Protein AF-A0AAI8C5X5-F1 (afdb_monomer_lite)

Structure (mmCIF, N/CA/C/O backbone):
data_AF-A0AAI8C5X5-F1
#
_entry.id   AF-A0AAI8C5X5-F1
#
loop_
_atom_site.group_PDB
_atom_site.id
_atom_site.type_symbol
_atom_site.lab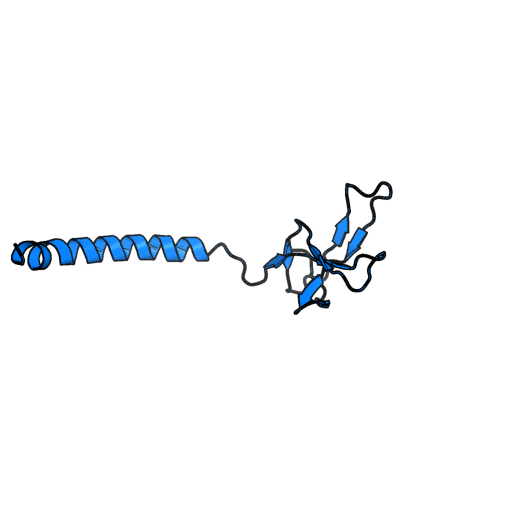el_atom_id
_atom_site.label_alt_id
_atom_site.label_comp_id
_atom_site.label_asym_id
_atom_site.label_entity_id
_atom_site.label_seq_id
_atom_site.pdbx_PDB_ins_code
_atom_site.Cartn_x
_atom_site.Cartn_y
_atom_site.Cartn_z
_atom_site.occupancy
_atom_site.B_iso_or_equiv
_atom_site.auth_seq_id
_atom_site.auth_comp_id
_atom_site.auth_asym_id
_atom_site.auth_atom_id
_atom_site.pdbx_PDB_model_num
ATOM 1 N N . MET A 1 1 ? -24.692 -34.191 39.606 1.00 48.03 1 MET A N 1
ATOM 2 C CA . MET A 1 1 ? -23.815 -32.995 39.577 1.00 48.03 1 MET A CA 1
ATOM 3 C C . MET A 1 1 ? -24.221 -31.967 38.495 1.00 48.03 1 MET A C 1
ATOM 5 O O . MET A 1 1 ? -23.376 -31.498 37.755 1.00 48.03 1 MET A O 1
ATOM 9 N N . ARG A 1 2 ? -25.506 -31.576 38.375 1.00 54.44 2 ARG A N 1
ATOM 10 C CA . ARG A 1 2 ? -25.971 -30.582 37.365 1.00 54.44 2 ARG A CA 1
ATOM 11 C C . ARG A 1 2 ? -26.433 -29.238 37.957 1.00 54.44 2 ARG A C 1
ATOM 13 O O . ARG A 1 2 ? -26.634 -28.283 37.218 1.00 54.44 2 ARG A O 1
ATOM 20 N N . LYS A 1 3 ? -26.611 -29.158 39.284 1.00 53.97 3 LYS A N 1
ATOM 21 C CA . LYS A 1 3 ? -27.161 -27.976 39.978 1.00 53.97 3 LYS A CA 1
ATOM 22 C C . LYS A 1 3 ? -26.142 -26.839 40.169 1.00 53.97 3 LYS A C 1
ATOM 24 O O . LYS A 1 3 ? -26.529 -25.682 40.074 1.00 53.97 3 LYS A O 1
ATOM 29 N N . PHE A 1 4 ? -24.853 -27.146 40.342 1.00 52.12 4 PHE A N 1
ATOM 30 C CA . PHE A 1 4 ? -23.801 -26.132 40.537 1.00 52.12 4 PHE A CA 1
ATOM 31 C C . PHE A 1 4 ? -23.443 -25.353 39.259 1.00 52.12 4 PHE A C 1
ATOM 33 O O . PHE A 1 4 ? -23.281 -24.137 39.324 1.00 52.12 4 PHE A O 1
ATOM 40 N N . LEU A 1 5 ? -23.440 -26.005 38.087 1.00 53.59 5 LEU A N 1
ATOM 41 C CA . LEU A 1 5 ? -23.276 -25.311 36.799 1.00 53.59 5 LEU A CA 1
ATOM 42 C C . LEU A 1 5 ? -24.398 -24.294 36.529 1.00 53.59 5 LEU A C 1
ATOM 44 O O . LEU A 1 5 ? -24.138 -23.243 35.956 1.00 53.59 5 LEU A O 1
ATOM 48 N N . LYS A 1 6 ? -25.633 -24.578 36.968 1.00 54.62 6 LYS A N 1
ATOM 49 C CA . LYS A 1 6 ? -26.781 -23.682 36.751 1.00 54.62 6 LYS A CA 1
ATOM 50 C C . LYS A 1 6 ? -26.864 -22.515 37.740 1.00 54.62 6 LYS A C 1
ATOM 52 O O . LYS A 1 6 ? -27.417 -21.488 37.377 1.00 54.62 6 LYS A O 1
ATOM 57 N N . SER A 1 7 ? -26.345 -22.662 38.962 1.00 55.06 7 SER A N 1
ATOM 58 C CA . SER A 1 7 ? -26.524 -21.654 40.023 1.00 55.06 7 SER A CA 1
ATOM 59 C C . SER A 1 7 ? -25.309 -20.752 40.259 1.00 55.06 7 SER A C 1
ATOM 61 O O . SER A 1 7 ? -25.496 -19.630 40.711 1.00 55.06 7 SER A O 1
ATOM 63 N N . ALA A 1 8 ? -24.087 -21.219 39.977 1.00 56.31 8 ALA A N 1
ATOM 64 C CA . ALA A 1 8 ? -22.857 -20.448 40.201 1.00 56.31 8 ALA A CA 1
ATOM 65 C C . ALA A 1 8 ? -22.049 -20.213 38.912 1.00 56.31 8 ALA A C 1
ATOM 67 O O . ALA A 1 8 ? -21.371 -19.200 38.794 1.00 56.31 8 ALA A O 1
ATOM 68 N N . GLY A 1 9 ? -22.158 -21.101 37.916 1.00 57.62 9 GLY A N 1
ATOM 69 C CA . GLY A 1 9 ? -21.442 -20.957 36.641 1.00 57.62 9 GLY A CA 1
ATOM 70 C C . GLY A 1 9 ? -21.981 -19.840 35.743 1.00 57.62 9 GLY A C 1
ATOM 71 O O . GLY A 1 9 ? -21.206 -19.192 35.049 1.00 57.62 9 GLY A O 1
ATOM 72 N N . LEU A 1 10 ? -23.292 -19.578 35.786 1.00 62.12 10 LEU A N 1
ATOM 73 C CA . LEU A 1 10 ? -23.935 -18.563 34.947 1.00 62.12 10 LEU A CA 1
ATOM 74 C C . LEU A 1 10 ? -23.435 -17.128 35.232 1.00 62.12 10 LEU A C 1
ATOM 76 O O . LEU A 1 10 ? -22.988 -16.483 34.287 1.00 62.12 10 LEU A O 1
ATOM 80 N N . PRO A 1 11 ? -23.434 -16.615 36.483 1.00 62.56 11 PRO A N 1
ATOM 81 C CA . PRO A 1 11 ? -22.939 -15.263 36.751 1.00 62.56 11 PRO A CA 1
ATOM 82 C C . PRO A 1 11 ? -21.436 -15.130 36.476 1.00 62.56 11 PRO A C 1
ATOM 84 O O . PRO A 1 11 ? -21.015 -14.139 35.888 1.00 62.56 11 PRO A O 1
ATOM 87 N N . ILE A 1 12 ? -20.630 -16.143 36.817 1.00 69.88 12 ILE A N 1
ATOM 88 C CA . ILE A 1 12 ? -19.181 -16.142 36.550 1.00 69.88 12 ILE A CA 1
ATOM 89 C C . ILE A 1 12 ? -18.908 -16.097 35.040 1.00 69.88 12 ILE A C 1
ATOM 91 O O . ILE A 1 12 ? -18.056 -15.332 34.593 1.00 69.88 12 ILE A O 1
ATOM 95 N N . GLY A 1 13 ? -19.667 -16.856 34.244 1.00 70.00 13 GLY A N 1
ATOM 96 C CA . GLY A 1 13 ? -19.586 -16.823 32.785 1.00 70.00 13 GLY A CA 1
ATOM 97 C C . GLY A 1 13 ? -19.958 -15.461 32.198 1.00 70.00 13 GLY A C 1
ATOM 98 O O . GLY A 1 13 ? -19.270 -14.991 31.300 1.00 70.00 13 GLY A O 1
ATOM 99 N N . VAL A 1 14 ? -20.985 -14.790 32.732 1.00 73.38 14 VAL A N 1
ATOM 100 C CA . VAL A 1 14 ? -21.380 -13.440 32.288 1.00 73.38 14 VAL A CA 1
ATOM 101 C C . VAL A 1 14 ? -20.282 -12.414 32.581 1.00 73.38 14 VAL A C 1
ATOM 103 O O . VAL A 1 14 ? -19.955 -11.618 31.702 1.00 73.38 14 VAL A O 1
ATOM 106 N N . PHE A 1 15 ? -19.658 -12.456 33.763 1.00 74.69 15 PHE A N 1
ATOM 107 C CA . PHE A 1 15 ? -18.535 -11.566 34.083 1.00 74.69 15 PHE A CA 1
ATOM 108 C C . PHE A 1 15 ? -17.299 -11.854 33.222 1.00 74.69 15 PHE A C 1
ATOM 110 O O . PHE A 1 15 ? -16.698 -10.921 32.694 1.00 74.69 15 PHE A O 1
ATOM 117 N N . ALA A 1 16 ? -16.946 -13.125 33.016 1.00 73.19 16 ALA A N 1
ATOM 118 C CA . ALA A 1 16 ? -15.829 -13.503 32.149 1.00 73.19 16 ALA A CA 1
ATOM 119 C C . ALA A 1 16 ? -16.058 -13.073 30.688 1.00 73.19 16 ALA A C 1
ATOM 121 O O . ALA A 1 16 ? -15.142 -12.570 30.038 1.00 73.19 16 ALA A O 1
ATOM 122 N N . LEU A 1 17 ? -17.290 -13.210 30.188 1.00 73.81 17 LEU A N 1
ATOM 123 C CA . LEU A 1 17 ? -17.668 -12.800 28.837 1.00 73.81 17 LEU A CA 1
ATOM 124 C C . LEU A 1 17 ? -17.656 -11.271 28.700 1.00 73.81 17 LEU A C 1
ATOM 126 O O . LEU A 1 17 ? -17.125 -10.763 27.715 1.00 73.81 17 LEU A O 1
ATOM 130 N N . ALA A 1 18 ? -18.135 -10.525 29.702 1.00 68.75 18 ALA A N 1
ATOM 131 C CA . ALA A 1 18 ? -18.066 -9.061 29.721 1.00 68.75 18 ALA A CA 1
ATOM 132 C C . ALA A 1 18 ? -16.616 -8.539 29.691 1.00 68.75 18 ALA A C 1
ATOM 134 O O . ALA A 1 18 ? -16.294 -7.642 28.912 1.00 68.75 18 ALA A O 1
ATOM 135 N N . ILE A 1 19 ? -15.728 -9.138 30.489 1.00 71.56 19 ILE A N 1
ATOM 136 C CA . ILE A 1 19 ? -14.305 -8.779 30.532 1.00 71.56 19 ILE A CA 1
ATOM 137 C C . ILE A 1 19 ? -13.620 -9.132 29.200 1.00 71.56 19 ILE A C 1
ATOM 139 O O . ILE A 1 19 ? -12.941 -8.289 28.617 1.00 71.56 19 ILE A O 1
ATOM 143 N N . GLY A 1 20 ? -13.851 -10.335 28.663 1.00 68.81 20 GLY A N 1
ATOM 144 C CA . GLY A 1 20 ? -13.304 -10.753 27.366 1.00 68.81 20 GLY A CA 1
ATOM 145 C C . GLY A 1 20 ? -13.759 -9.865 26.201 1.00 68.81 20 GLY A C 1
ATOM 146 O O . GLY A 1 20 ? -12.954 -9.516 25.340 1.00 68.81 20 GLY A O 1
ATOM 147 N N . SER A 1 21 ? -15.020 -9.422 26.217 1.00 69.31 21 SER A N 1
ATOM 148 C CA . SER A 1 21 ? -15.589 -8.518 25.203 1.00 69.31 21 SER A CA 1
ATOM 149 C C . SER A 1 21 ? -14.908 -7.145 25.198 1.00 69.31 21 SER A C 1
ATOM 151 O O . SER A 1 21 ? -14.658 -6.571 24.133 1.00 69.31 21 SER A O 1
ATOM 153 N N . ALA A 1 22 ? -14.571 -6.626 26.383 1.00 63.09 22 ALA A N 1
ATOM 154 C CA . ALA A 1 22 ? -13.864 -5.358 26.520 1.00 63.09 22 ALA A CA 1
ATOM 155 C C . ALA A 1 22 ? -12.439 -5.444 25.946 1.00 63.09 22 ALA A C 1
ATOM 157 O O . ALA A 1 22 ? -12.006 -4.532 25.244 1.00 63.09 22 ALA A O 1
ATOM 158 N N . PHE A 1 23 ? -11.719 -6.546 26.170 1.00 62.91 23 PHE A N 1
ATOM 159 C CA . PHE A 1 23 ? -10.383 -6.734 25.590 1.00 62.91 23 PHE A CA 1
ATOM 160 C C . PHE A 1 23 ? -10.419 -6.989 24.076 1.00 62.91 23 PHE A C 1
ATOM 162 O O . PHE A 1 23 ? -9.592 -6.432 23.357 1.00 62.91 23 PHE A O 1
ATOM 169 N N . ALA A 1 24 ? -11.411 -7.731 23.573 1.00 61.16 24 ALA A N 1
ATOM 170 C CA . ALA A 1 24 ? -11.587 -7.950 22.135 1.00 61.16 24 ALA A CA 1
ATOM 171 C C . ALA A 1 24 ? -11.854 -6.639 21.372 1.00 61.16 24 ALA A C 1
ATOM 173 O O . ALA A 1 24 ? -11.244 -6.382 20.336 1.00 61.16 24 ALA A O 1
ATOM 174 N N . THR A 1 25 ? -12.706 -5.767 21.922 1.00 61.38 25 THR A N 1
ATOM 175 C CA . THR A 1 25 ? -13.013 -4.458 21.315 1.00 61.38 25 THR A CA 1
ATOM 176 C C . THR A 1 25 ? -11.792 -3.532 21.288 1.00 61.38 25 THR A C 1
ATOM 178 O O . THR A 1 25 ? -11.629 -2.746 20.357 1.00 61.38 25 THR A O 1
ATOM 181 N N . ASN A 1 26 ? -10.907 -3.626 22.286 1.00 59.09 26 ASN A N 1
ATOM 182 C CA . ASN A 1 26 ? -9.691 -2.814 22.329 1.00 59.09 26 ASN A CA 1
ATOM 183 C C . ASN A 1 26 ? -8.605 -3.312 21.360 1.00 59.09 26 ASN A C 1
ATOM 185 O O . ASN A 1 26 ? -7.861 -2.493 20.833 1.00 59.09 26 ASN A O 1
ATOM 189 N N . ALA A 1 27 ? -8.543 -4.616 21.071 1.00 61.50 27 ALA A N 1
ATOM 190 C CA . ALA A 1 27 ? -7.581 -5.170 20.116 1.00 61.50 27 ALA A CA 1
ATOM 191 C C . ALA A 1 27 ? -7.869 -4.750 18.660 1.00 61.50 27 ALA A C 1
ATOM 193 O O . ALA A 1 27 ? -6.942 -4.512 17.896 1.00 61.50 27 ALA A O 1
ATOM 194 N N . MET A 1 28 ? -9.144 -4.596 18.283 1.00 60.16 28 MET A N 1
ATOM 195 C CA . MET A 1 28 ? -9.533 -4.147 16.935 1.00 60.16 28 MET A CA 1
ATOM 196 C C . MET A 1 28 ? -9.382 -2.639 16.705 1.00 60.16 28 MET A C 1
ATOM 198 O O . MET A 1 28 ? -9.377 -2.199 15.561 1.00 60.16 28 MET A O 1
ATOM 202 N N . LYS A 1 29 ? -9.272 -1.831 17.764 1.00 59.16 29 LYS A N 1
ATOM 203 C CA . LYS A 1 29 ? -9.240 -0.365 17.644 1.00 59.16 29 LYS A CA 1
ATOM 204 C C . LYS A 1 29 ? -7.956 0.183 17.016 1.00 59.16 29 LYS A C 1
ATOM 206 O O . LYS A 1 29 ? -7.962 1.325 16.572 1.00 59.16 29 LYS A O 1
ATOM 211 N N . ASN A 1 30 ? -6.888 -0.613 17.000 1.00 62.19 30 ASN A N 1
ATOM 212 C CA . ASN A 1 30 ? -5.568 -0.198 16.522 1.00 62.19 30 ASN A CA 1
ATOM 213 C C . ASN A 1 30 ? -5.258 -0.673 15.096 1.00 62.19 30 ASN A C 1
ATOM 215 O O . ASN A 1 30 ? -4.147 -0.454 14.631 1.00 62.19 30 ASN A O 1
ATOM 219 N N . VAL A 1 31 ? -6.201 -1.332 14.418 1.00 67.44 31 VAL A N 1
ATOM 220 C CA . VAL A 1 31 ? -6.040 -1.693 13.005 1.00 67.44 31 VAL A CA 1
ATOM 221 C C . VAL A 1 31 ? -6.611 -0.548 12.176 1.00 67.44 31 VAL A C 1
ATOM 223 O O . VAL A 1 31 ? -7.821 -0.311 12.223 1.00 67.44 31 VAL A O 1
ATOM 226 N N . ASP A 1 32 ? -5.762 0.186 11.454 1.00 78.38 32 ASP A N 1
ATOM 227 C CA . ASP A 1 32 ? -6.236 1.197 10.509 1.00 78.38 32 ASP A CA 1
ATOM 228 C C . ASP A 1 32 ? -6.887 0.470 9.319 1.00 78.38 32 ASP A C 1
ATOM 230 O O . ASP A 1 32 ? -6.210 -0.268 8.601 1.00 78.38 32 ASP A O 1
ATOM 234 N N . PRO A 1 33 ? -8.201 0.640 9.074 1.00 79.81 33 PRO A N 1
ATOM 235 C CA . PRO A 1 33 ? -8.880 -0.050 7.977 1.00 79.81 33 PRO A CA 1
ATOM 236 C C . PRO A 1 33 ? -8.351 0.346 6.589 1.00 79.81 33 PRO A C 1
ATOM 238 O O . PRO A 1 33 ? -8.652 -0.334 5.601 1.00 79.81 33 PRO A O 1
ATOM 241 N N . ASN A 1 34 ? -7.589 1.437 6.497 1.00 86.19 34 ASN A N 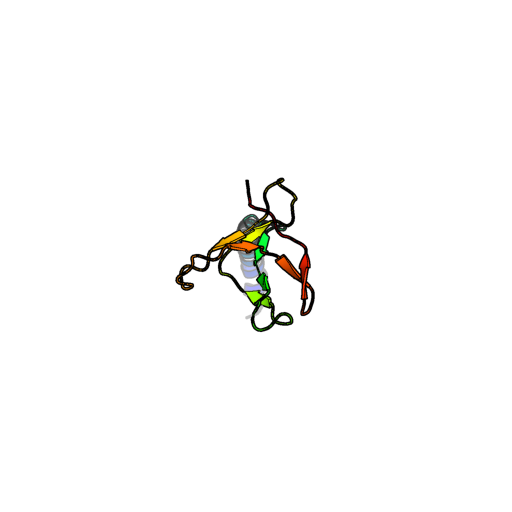1
ATOM 242 C CA . ASN A 1 34 ? -7.009 1.947 5.259 1.00 86.19 34 ASN A CA 1
ATOM 243 C C . ASN A 1 34 ? -5.569 1.484 5.041 1.00 86.19 34 ASN A C 1
ATOM 245 O O . ASN A 1 34 ? -5.022 1.734 3.967 1.00 86.19 34 ASN A O 1
ATOM 249 N N . GLU A 1 35 ? -4.966 0.826 6.030 1.00 87.69 35 GLU A N 1
ATOM 250 C CA . GLU A 1 35 ? -3.630 0.264 5.910 1.00 87.69 35 GLU A CA 1
ATOM 251 C C . GLU A 1 35 ? -3.627 -0.886 4.899 1.00 87.69 35 GLU A C 1
ATOM 253 O O . GLU A 1 35 ? -4.509 -1.755 4.902 1.00 87.69 35 GLU A O 1
ATOM 258 N N . ARG A 1 36 ? -2.648 -0.859 3.997 1.00 89.94 36 ARG A N 1
ATOM 259 C CA . ARG A 1 36 ? -2.405 -1.889 2.990 1.00 89.94 36 ARG A CA 1
ATOM 260 C C . ARG A 1 36 ? -0.924 -2.212 2.934 1.00 89.94 36 ARG A C 1
ATOM 262 O O . ARG A 1 36 ? -0.089 -1.314 3.026 1.00 89.94 36 ARG A O 1
ATOM 269 N N . GLU A 1 37 ? -0.631 -3.490 2.751 1.00 90.56 37 GLU A N 1
ATOM 270 C CA . GLU A 1 37 ? 0.697 -3.954 2.359 1.00 90.56 37 GLU A CA 1
ATOM 271 C C . GLU A 1 37 ? 1.060 -3.373 0.990 1.00 90.56 37 GLU A C 1
ATOM 273 O O . GLU A 1 37 ? 0.223 -3.324 0.079 1.00 90.56 37 GLU A O 1
ATOM 278 N N . GLY A 1 38 ? 2.297 -2.896 0.869 1.00 91.44 38 GLY A N 1
ATOM 279 C CA . GLY A 1 38 ? 2.842 -2.378 -0.371 1.00 91.44 38 GLY A CA 1
ATOM 280 C C . GLY A 1 38 ? 3.352 -3.490 -1.278 1.00 91.44 38 GLY A C 1
ATOM 281 O O . GLY A 1 38 ? 4.081 -4.379 -0.850 1.00 91.44 38 GLY A O 1
ATOM 282 N N . TYR A 1 39 ? 3.006 -3.406 -2.559 1.00 91.94 39 TYR A N 1
ATOM 283 C CA . TYR A 1 39 ? 3.544 -4.280 -3.596 1.00 91.94 39 TYR A CA 1
ATOM 284 C C . TYR A 1 39 ? 4.167 -3.444 -4.709 1.00 91.94 39 TYR A C 1
ATOM 286 O O . TYR A 1 39 ? 3.576 -2.453 -5.135 1.00 91.94 39 TYR A O 1
ATOM 294 N N . TYR A 1 40 ? 5.322 -3.850 -5.225 1.00 89.88 40 TYR A N 1
ATOM 295 C CA . TYR A 1 40 ? 5.921 -3.239 -6.414 1.00 89.88 40 TYR A CA 1
ATOM 296 C C . TYR A 1 40 ? 5.937 -4.215 -7.586 1.00 89.88 40 TYR A C 1
ATOM 298 O O . TYR A 1 40 ? 5.920 -5.433 -7.413 1.00 89.88 40 TYR A O 1
ATOM 306 N N . LEU A 1 41 ? 5.954 -3.670 -8.799 1.00 87.81 41 LEU A N 1
ATOM 307 C CA . LEU A 1 41 ? 6.109 -4.464 -10.010 1.00 87.81 41 LEU A CA 1
ATOM 308 C C . LEU A 1 41 ? 7.594 -4.784 -10.215 1.00 87.81 41 LEU A C 1
ATOM 310 O O . LEU A 1 41 ? 8.405 -3.859 -10.305 1.00 87.81 41 LEU A O 1
ATOM 314 N N . ASP A 1 42 ? 7.947 -6.064 -10.331 1.00 81.56 42 ASP A N 1
ATOM 315 C CA . ASP A 1 42 ? 9.302 -6.439 -10.743 1.00 81.56 42 ASP A CA 1
ATOM 316 C C . ASP A 1 42 ? 9.498 -6.095 -12.226 1.00 81.56 42 ASP A C 1
ATOM 318 O O . ASP A 1 42 ? 8.785 -6.584 -13.101 1.00 81.56 42 ASP A O 1
ATOM 322 N N . GLU A 1 43 ? 10.484 -5.258 -12.538 1.00 76.44 43 GLU A N 1
ATOM 323 C CA . GLU A 1 43 ? 10.797 -4.900 -13.924 1.00 76.44 43 GLU A CA 1
ATOM 324 C C . GLU A 1 43 ? 11.372 -6.071 -14.729 1.00 76.44 43 GLU A C 1
ATOM 326 O O . GLU A 1 43 ? 11.226 -6.109 -15.953 1.00 76.44 43 GLU A O 1
ATOM 331 N N . ASN A 1 44 ? 11.986 -7.049 -14.059 1.00 77.81 44 ASN A N 1
ATOM 332 C CA . ASN A 1 44 ? 12.500 -8.259 -14.699 1.00 77.81 44 ASN A CA 1
ATOM 333 C C . ASN A 1 44 ? 11.385 -9.278 -14.976 1.00 77.81 44 ASN A C 1
ATOM 335 O O . ASN A 1 44 ? 11.524 -10.136 -15.852 1.00 77.81 44 ASN A O 1
ATOM 339 N N . ALA A 1 45 ? 10.269 -9.168 -14.254 1.00 75.94 45 ALA A N 1
ATOM 340 C CA . ALA A 1 45 ? 9.099 -10.018 -14.383 1.00 75.94 45 ALA A CA 1
ATOM 341 C C . ALA A 1 45 ? 7.821 -9.175 -14.200 1.00 75.94 45 ALA A C 1
ATOM 343 O O . ALA A 1 45 ? 7.158 -9.284 -13.171 1.00 75.94 45 ALA A O 1
ATOM 344 N N . PRO A 1 46 ? 7.403 -8.383 -15.211 1.00 67.56 46 PRO A N 1
ATOM 345 C CA . PRO A 1 46 ? 6.348 -7.359 -15.096 1.00 67.56 46 PRO A CA 1
ATOM 346 C C . PRO A 1 46 ? 4.926 -7.908 -14.885 1.00 67.56 46 PRO A C 1
ATOM 348 O O . PRO A 1 46 ? 3.942 -7.183 -14.988 1.00 67.56 46 PRO A O 1
ATOM 351 N N . VAL A 1 47 ? 4.803 -9.208 -14.635 1.00 74.12 47 VAL A N 1
ATOM 352 C CA . VAL A 1 47 ? 3.567 -9.898 -14.250 1.00 74.12 47 VAL A CA 1
ATOM 353 C C . VAL A 1 47 ? 3.574 -10.308 -12.775 1.00 74.12 47 VAL A C 1
ATOM 355 O O . VAL A 1 47 ? 2.595 -10.881 -12.305 1.00 74.12 47 VAL 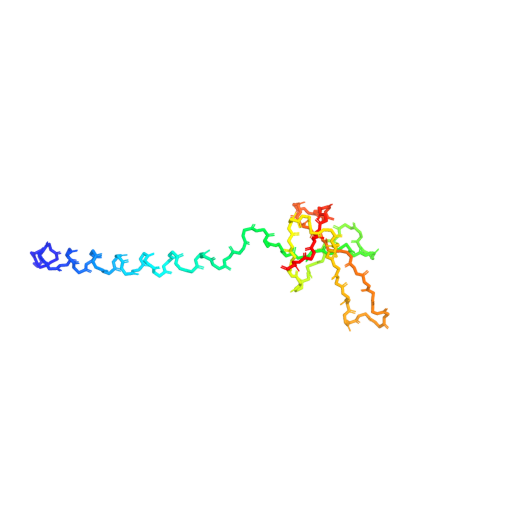A O 1
ATOM 358 N N . VAL A 1 48 ? 4.671 -10.050 -12.057 1.00 83.25 48 VAL A N 1
ATOM 359 C CA . VAL A 1 48 ? 4.870 -10.428 -10.660 1.00 83.25 48 VAL A CA 1
ATOM 360 C C . VAL A 1 48 ? 4.870 -9.174 -9.797 1.00 83.25 48 VAL A C 1
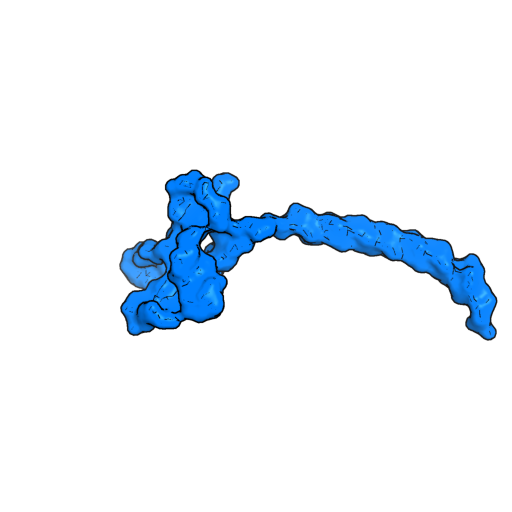ATOM 362 O O . VAL A 1 48 ? 5.644 -8.242 -10.010 1.00 83.25 48 VAL A O 1
ATOM 365 N N . CYS A 1 49 ? 3.975 -9.179 -8.814 1.00 87.88 49 CYS A N 1
ATOM 366 C CA . CYS A 1 49 ? 3.931 -8.193 -7.750 1.00 87.88 49 CYS A CA 1
ATOM 367 C C . CYS A 1 49 ? 4.749 -8.723 -6.580 1.00 87.88 49 CYS A C 1
ATOM 369 O O . CYS A 1 49 ? 4.445 -9.788 -6.042 1.00 87.88 49 CYS A O 1
ATOM 371 N N . MET A 1 50 ? 5.790 -7.991 -6.223 1.00 88.81 50 MET A N 1
ATOM 372 C CA . MET A 1 50 ? 6.685 -8.319 -5.128 1.00 88.81 50 MET A CA 1
ATOM 373 C C . MET A 1 50 ? 6.203 -7.592 -3.877 1.00 88.81 50 MET A C 1
ATOM 375 O O . MET A 1 50 ? 5.990 -6.381 -3.901 1.00 88.81 50 MET A O 1
ATOM 379 N N . GLU A 1 51 ? 5.982 -8.353 -2.812 1.00 89.19 51 GLU A N 1
ATOM 380 C CA . GLU A 1 51 ? 5.592 -7.836 -1.501 1.00 89.19 51 GLU A CA 1
ATOM 381 C C . GLU A 1 51 ? 6.759 -7.069 -0.869 1.00 89.19 51 GLU A C 1
ATOM 383 O O . GLU A 1 51 ? 7.913 -7.504 -0.950 1.00 89.19 51 GLU A O 1
ATOM 388 N N . THR A 1 52 ? 6.464 -5.940 -0.228 1.00 89.75 52 THR A N 1
ATOM 389 C CA . THR A 1 52 ? 7.423 -5.212 0.607 1.00 89.75 52 THR A CA 1
ATOM 390 C C . THR A 1 52 ? 7.019 -5.268 2.073 1.00 89.75 52 THR A C 1
ATOM 392 O O . THR A 1 52 ? 5.867 -5.503 2.422 1.00 89.75 52 THR A O 1
ATOM 395 N N . ASN A 1 53 ? 7.978 -4.985 2.956 1.00 85.50 53 ASN A N 1
ATOM 396 C CA . ASN A 1 53 ? 7.698 -4.804 4.382 1.00 85.50 53 ASN A CA 1
ATOM 397 C C . ASN A 1 53 ? 7.118 -3.410 4.701 1.00 85.50 53 ASN A C 1
ATOM 399 O O . ASN A 1 53 ? 6.944 -3.077 5.874 1.00 85.50 53 ASN A O 1
ATOM 403 N N . GLU A 1 54 ? 6.845 -2.589 3.683 1.00 88.12 54 GLU A N 1
ATOM 404 C CA . GLU A 1 54 ? 6.281 -1.255 3.851 1.00 88.12 54 GLU A CA 1
ATOM 405 C C . GLU A 1 54 ? 4.761 -1.308 3.804 1.00 88.12 54 GLU A C 1
ATOM 407 O O . GLU A 1 54 ? 4.144 -1.906 2.920 1.00 88.12 54 GLU A O 1
ATOM 412 N N . SER A 1 55 ? 4.147 -0.618 4.753 1.00 88.94 55 SER A N 1
ATOM 413 C CA . SER A 1 55 ? 2.703 -0.491 4.843 1.00 88.94 55 SER A CA 1
ATOM 414 C C . SER A 1 55 ? 2.283 0.952 4.575 1.00 88.94 55 SER A C 1
ATOM 416 O O . SER A 1 55 ? 2.785 1.907 5.171 1.00 88.94 55 SER A O 1
ATOM 418 N N . CYS A 1 56 ? 1.345 1.107 3.645 1.00 92.56 56 CYS A N 1
ATOM 419 C CA . CYS A 1 56 ? 0.891 2.386 3.109 1.00 92.56 56 CYS A CA 1
ATOM 420 C C . CYS A 1 56 ? -0.623 2.547 3.310 1.00 92.56 56 CYS A C 1
ATOM 422 O O . CYS A 1 56 ? -1.287 1.677 3.877 1.00 92.56 56 CYS A O 1
ATOM 424 N N . THR A 1 57 ? -1.191 3.661 2.842 1.00 91.88 57 THR A N 1
ATOM 425 C CA . THR A 1 57 ? -2.636 3.915 2.904 1.00 91.88 57 THR A CA 1
ATOM 426 C C . THR A 1 57 ? -3.268 4.039 1.521 1.00 91.88 57 THR A C 1
ATOM 428 O O . THR A 1 57 ? -2.655 4.534 0.575 1.00 91.88 57 THR A O 1
ATOM 431 N N . ILE A 1 58 ? -4.528 3.616 1.408 1.00 91.25 58 ILE A N 1
ATOM 432 C CA . ILE A 1 58 ? -5.376 3.882 0.231 1.00 91.25 58 ILE A CA 1
ATOM 433 C C . ILE A 1 58 ? -5.917 5.318 0.203 1.00 91.25 58 ILE A C 1
ATOM 435 O O . ILE A 1 58 ? -6.473 5.757 -0.805 1.00 91.25 58 ILE A O 1
ATOM 439 N N . ILE A 1 59 ? -5.804 6.055 1.313 1.00 90.50 59 ILE A N 1
ATOM 440 C CA . ILE A 1 59 ? -6.246 7.447 1.387 1.00 90.50 59 ILE A CA 1
ATOM 441 C C . ILE A 1 59 ? -5.245 8.305 0.625 1.00 90.50 59 ILE A C 1
ATOM 443 O O . ILE A 1 59 ? -4.068 8.336 0.960 1.00 90.50 59 ILE A O 1
ATOM 447 N N . ASN A 1 60 ? -5.723 9.056 -0.364 1.00 88.69 60 ASN A N 1
ATOM 448 C CA . ASN A 1 60 ? -4.879 9.990 -1.097 1.00 88.69 60 ASN A CA 1
ATOM 449 C C . ASN A 1 60 ? -4.434 11.151 -0.189 1.00 88.69 60 ASN A C 1
ATOM 451 O O . ASN A 1 60 ? -5.183 12.105 0.024 1.00 88.69 60 ASN A O 1
ATOM 455 N N . THR A 1 61 ? -3.208 11.061 0.330 1.00 88.38 61 THR A N 1
ATOM 456 C CA . THR A 1 61 ? -2.546 12.105 1.132 1.00 88.38 61 THR A CA 1
ATOM 457 C C . THR A 1 61 ? -1.773 13.118 0.280 1.00 88.38 61 THR A C 1
ATOM 459 O O . THR A 1 61 ? -1.215 14.076 0.812 1.00 88.38 61 THR A O 1
ATOM 462 N N . GLY A 1 62 ? -1.741 12.930 -1.044 1.00 88.31 62 GLY A N 1
ATOM 463 C CA . GLY A 1 62 ? -0.964 13.737 -1.988 1.00 88.31 62 GLY A CA 1
ATOM 464 C C . GLY A 1 62 ? 0.480 13.269 -2.189 1.00 88.31 62 GLY A C 1
ATOM 465 O O . GLY A 1 62 ? 1.116 13.714 -3.143 1.00 88.31 62 GLY A O 1
ATOM 466 N N . THR A 1 63 ? 0.976 12.343 -1.361 1.00 90.62 63 THR A N 1
ATOM 467 C CA . THR A 1 63 ? 2.328 11.779 -1.480 1.00 90.62 63 THR A CA 1
ATOM 468 C C . THR A 1 63 ? 2.248 10.297 -1.821 1.00 90.62 63 THR A C 1
ATOM 470 O O . THR A 1 63 ? 1.669 9.518 -1.065 1.00 90.62 63 THR A O 1
ATOM 473 N N . ILE A 1 64 ? 2.812 9.904 -2.965 1.00 92.25 64 ILE A N 1
ATOM 474 C CA . ILE A 1 64 ? 2.854 8.504 -3.409 1.00 92.25 64 ILE A CA 1
ATOM 475 C C . ILE A 1 64 ? 3.733 7.700 -2.450 1.00 92.25 64 ILE A C 1
ATOM 477 O O . ILE A 1 64 ? 4.784 8.175 -2.024 1.00 92.25 64 ILE A O 1
ATOM 481 N N . CYS A 1 65 ? 3.291 6.494 -2.104 1.00 93.31 65 CYS A N 1
ATOM 482 C CA . CYS A 1 65 ? 4.094 5.584 -1.308 1.00 93.31 65 CYS A CA 1
ATOM 483 C C . CYS A 1 65 ? 5.175 4.957 -2.186 1.00 93.31 65 CYS A C 1
ATOM 485 O O . CYS A 1 65 ? 4.877 4.342 -3.215 1.00 93.31 65 CYS A O 1
ATOM 487 N N . THR A 1 66 ? 6.423 5.119 -1.776 1.00 92.56 66 THR A N 1
ATOM 488 C CA . THR A 1 66 ? 7.581 4.562 -2.457 1.00 92.56 66 THR A CA 1
ATOM 489 C C . THR A 1 66 ? 8.455 3.813 -1.467 1.00 92.56 66 THR A C 1
ATOM 491 O O . THR A 1 66 ? 8.462 4.117 -0.275 1.00 92.56 66 THR A O 1
ATOM 494 N N . TRP A 1 67 ? 9.152 2.800 -1.965 1.00 89.38 67 TRP A N 1
ATOM 495 C CA . TRP A 1 67 ? 10.099 2.006 -1.199 1.00 89.38 67 TRP A CA 1
ATOM 496 C C . TRP A 1 67 ? 11.408 1.901 -1.960 1.00 89.38 67 TRP A C 1
ATOM 498 O O . TRP A 1 67 ? 11.410 1.685 -3.171 1.00 89.38 67 TRP A O 1
ATOM 508 N N . THR A 1 68 ? 12.510 2.048 -1.240 1.00 88.56 68 THR A N 1
ATOM 509 C CA . THR A 1 68 ? 13.851 1.897 -1.791 1.00 88.56 68 THR A CA 1
ATOM 510 C C . THR A 1 68 ? 14.372 0.519 -1.430 1.00 88.56 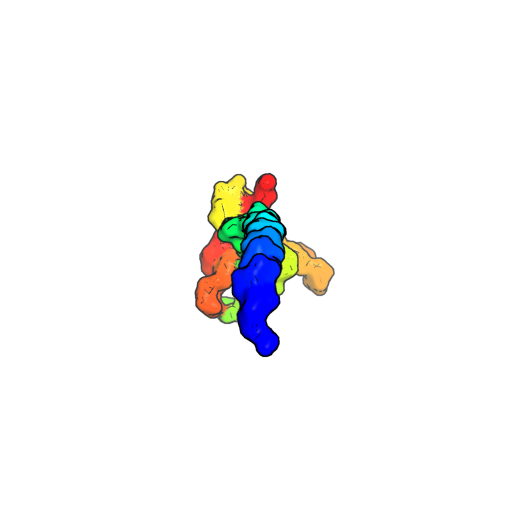68 THR A C 1
ATOM 512 O O . THR A 1 68 ? 14.420 0.175 -0.248 1.00 88.56 68 THR A O 1
ATOM 515 N N . ASP A 1 69 ? 14.776 -0.264 -2.430 1.00 81.81 69 ASP A N 1
ATOM 516 C CA . ASP A 1 69 ? 15.387 -1.565 -2.167 1.00 81.81 69 ASP A CA 1
ATOM 517 C C . ASP A 1 69 ? 16.805 -1.378 -1.618 1.00 81.81 69 ASP A C 1
ATOM 519 O O . ASP A 1 69 ? 17.735 -1.054 -2.355 1.00 81.81 69 ASP A O 1
ATOM 523 N N . GLU A 1 70 ? 16.975 -1.594 -0.313 1.00 80.56 70 GLU A N 1
ATOM 524 C CA . GLU A 1 70 ? 18.279 -1.539 0.364 1.00 80.56 70 GLU A CA 1
ATOM 525 C C . GLU A 1 70 ? 19.250 -2.635 -0.118 1.00 80.56 70 GLU A C 1
ATOM 527 O O . GLU A 1 70 ? 20.454 -2.559 0.138 1.00 80.56 70 GLU A O 1
ATOM 532 N N . ASN A 1 71 ? 18.744 -3.669 -0.800 1.00 78.81 71 ASN A N 1
ATOM 533 C CA . ASN A 1 71 ? 19.552 -4.748 -1.366 1.00 78.81 71 ASN A CA 1
ATOM 534 C C . ASN A 1 71 ? 19.961 -4.471 -2.817 1.00 78.81 71 ASN A C 1
ATOM 536 O O . ASN A 1 71 ? 20.862 -5.146 -3.327 1.00 78.81 71 ASN A O 1
ATOM 540 N N . ASP A 1 72 ? 19.325 -3.501 -3.483 1.00 75.00 72 ASP A N 1
ATOM 541 C CA . ASP A 1 72 ? 19.730 -3.073 -4.813 1.00 75.00 72 ASP A CA 1
ATOM 542 C C . ASP A 1 72 ? 20.913 -2.093 -4.681 1.00 75.00 72 ASP A C 1
ATOM 544 O O . ASP A 1 72 ? 20.792 -1.044 -4.043 1.00 75.00 72 ASP A O 1
ATOM 548 N N . PRO A 1 73 ? 22.079 -2.383 -5.287 1.00 74.25 73 PRO A N 1
ATOM 549 C CA . PRO A 1 73 ? 23.250 -1.507 -5.222 1.00 74.25 73 PRO A CA 1
ATOM 550 C C . PRO A 1 73 ? 23.037 -0.120 -5.858 1.00 74.25 73 PRO A C 1
ATOM 552 O O . PRO A 1 73 ? 23.920 0.732 -5.746 1.00 74.25 73 PRO A O 1
ATOM 555 N N . LEU A 1 74 ? 21.918 0.102 -6.553 1.00 79.38 74 LEU A N 1
ATOM 556 C CA . LEU A 1 74 ? 21.527 1.374 -7.156 1.00 79.38 74 LEU A CA 1
ATOM 557 C C . LEU A 1 74 ? 20.478 2.143 -6.337 1.00 79.38 74 LEU A C 1
ATOM 559 O O . LEU A 1 74 ? 20.048 3.195 -6.809 1.00 79.38 74 LEU A O 1
ATOM 563 N N . GLU A 1 75 ? 20.073 1.647 -5.157 1.00 78.44 75 GLU A N 1
ATOM 564 C CA . GLU A 1 75 ? 19.061 2.275 -4.286 1.00 78.44 75 GLU A CA 1
ATOM 565 C C . GLU A 1 75 ? 17.803 2.666 -5.074 1.00 78.44 75 GLU A C 1
ATOM 567 O O . GLU A 1 75 ? 17.331 3.808 -5.057 1.00 78.44 75 GLU A O 1
ATOM 572 N N . LYS A 1 76 ? 17.282 1.715 -5.849 1.00 81.38 76 LYS A N 1
ATOM 573 C CA . LYS A 1 76 ? 16.173 1.990 -6.750 1.00 81.38 76 LYS A CA 1
ATOM 574 C C . LYS A 1 76 ? 14.885 2.229 -5.969 1.00 81.38 76 LYS A C 1
ATOM 576 O O . LYS A 1 76 ? 14.482 1.419 -5.140 1.00 81.38 76 LYS A O 1
ATOM 581 N N . GLU A 1 77 ? 14.225 3.340 -6.280 1.00 87.06 77 GLU A N 1
ATOM 582 C CA . GLU A 1 77 ? 12.926 3.692 -5.720 1.00 87.06 77 GLU A CA 1
ATOM 583 C C . GLU A 1 77 ? 11.798 3.035 -6.529 1.00 87.06 77 GLU A C 1
ATOM 585 O O . GLU A 1 77 ? 11.684 3.208 -7.746 1.00 87.06 77 GLU A O 1
ATOM 590 N N . HIS A 1 78 ? 10.941 2.294 -5.835 1.00 88.69 78 HIS A N 1
ATOM 591 C CA . HIS A 1 78 ? 9.792 1.594 -6.385 1.00 88.69 78 HIS A CA 1
ATOM 592 C C . HIS A 1 78 ? 8.498 2.212 -5.869 1.00 88.69 78 HIS A C 1
ATOM 594 O O . HIS A 1 78 ? 8.317 2.408 -4.671 1.00 88.69 78 HIS A O 1
ATOM 600 N N . THR A 1 79 ? 7.560 2.495 -6.774 1.00 90.88 79 THR A N 1
ATOM 601 C CA . THR A 1 79 ? 6.198 2.871 -6.380 1.00 90.88 79 THR A CA 1
ATOM 602 C C . THR A 1 79 ? 5.449 1.657 -5.849 1.00 90.88 79 THR A C 1
ATOM 604 O O . THR A 1 79 ? 5.496 0.586 -6.457 1.00 90.88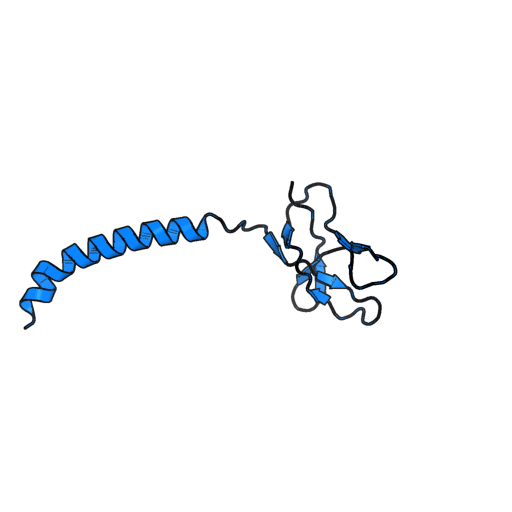 79 THR A O 1
ATOM 607 N N . LEU A 1 80 ? 4.743 1.847 -4.736 1.00 92.81 80 LEU A N 1
ATOM 608 C CA . LEU A 1 80 ? 3.954 0.806 -4.096 1.00 92.81 80 LEU A CA 1
ATOM 609 C C . LEU A 1 80 ? 2.482 0.879 -4.499 1.00 92.81 80 LEU A C 1
ATOM 611 O O . LEU A 1 80 ? 1.876 1.950 -4.612 1.00 92.81 80 LEU A O 1
ATOM 615 N N . PHE A 1 81 ? 1.903 -0.300 -4.668 1.00 92.38 81 PHE A N 1
ATOM 616 C CA . PHE A 1 81 ? 0.541 -0.520 -5.111 1.00 92.38 81 PHE A CA 1
ATOM 617 C C . PHE A 1 81 ? -0.157 -1.559 -4.227 1.00 92.38 81 PHE A C 1
ATOM 619 O O . PHE A 1 81 ? 0.487 -2.410 -3.619 1.00 92.38 81 PHE A O 1
ATOM 626 N N . GLU A 1 82 ? -1.485 -1.514 -4.183 1.00 91.38 82 GLU A N 1
ATOM 627 C CA . GLU A 1 82 ? -2.318 -2.553 -3.577 1.00 91.38 82 GLU A CA 1
ATOM 628 C C . GLU A 1 82 ? -2.423 -3.751 -4.530 1.00 91.38 82 GLU A C 1
ATOM 630 O O . GLU A 1 82 ? -2.625 -3.585 -5.741 1.00 91.38 82 GLU A O 1
ATOM 635 N N . LEU A 1 83 ? -2.332 -4.961 -3.975 1.00 89.06 83 LEU A N 1
ATOM 636 C CA . LEU A 1 83 ? -2.571 -6.195 -4.710 1.00 89.06 83 LEU A CA 1
ATOM 637 C C . LEU A 1 83 ? -4.076 -6.395 -4.958 1.00 89.06 83 LEU A C 1
ATOM 639 O O . LEU A 1 83 ? -4.867 -6.588 -4.035 1.00 89.06 83 LEU A O 1
ATOM 643 N N . GLU A 1 84 ? -4.472 -6.410 -6.227 1.00 85.75 84 GLU A N 1
ATOM 644 C CA . GLU A 1 84 ? -5.823 -6.724 -6.681 1.00 85.75 84 GLU A CA 1
ATOM 645 C C . GLU A 1 84 ? -5.797 -8.022 -7.495 1.00 85.75 84 GLU A C 1
ATOM 647 O O . GLU A 1 84 ? -5.455 -8.052 -8.679 1.00 85.75 84 GLU A O 1
ATOM 652 N N . GLY A 1 85 ? -6.120 -9.136 -6.834 1.00 83.81 85 GLY A N 1
ATOM 653 C CA . GLY A 1 85 ? -6.024 -10.467 -7.429 1.00 83.81 85 GLY A CA 1
ATOM 654 C C . GLY A 1 85 ? -4.568 -10.875 -7.654 1.00 83.81 85 GLY A C 1
ATOM 655 O O . GLY A 1 85 ? -3.902 -11.304 -6.721 1.00 83.81 85 GLY A O 1
ATOM 656 N N . THR A 1 86 ? -4.088 -10.755 -8.893 1.00 80.69 86 THR A N 1
ATOM 657 C CA . THR A 1 86 ? -2.690 -11.036 -9.279 1.00 80.69 86 THR A CA 1
ATOM 658 C C . THR A 1 86 ? -1.974 -9.803 -9.830 1.00 80.69 86 THR A C 1
ATOM 660 O O . THR A 1 86 ? -0.881 -9.928 -10.371 1.00 80.69 86 THR A O 1
ATOM 663 N N . THR A 1 87 ? -2.604 -8.627 -9.767 1.00 82.69 87 THR A N 1
ATOM 664 C CA . THR A 1 87 ? -2.082 -7.386 -10.352 1.00 82.69 87 THR A CA 1
ATOM 665 C C . THR A 1 87 ? -1.958 -6.295 -9.299 1.00 82.69 87 THR A C 1
ATOM 667 O O . THR A 1 87 ? -2.858 -6.113 -8.489 1.00 82.69 87 THR A O 1
ATOM 670 N N . CYS A 1 88 ? -0.867 -5.540 -9.344 1.00 88.25 88 CYS A N 1
ATOM 671 C CA . CYS A 1 88 ? -0.559 -4.417 -8.464 1.00 88.25 88 CYS A CA 1
ATOM 672 C C . CYS A 1 88 ? -0.787 -3.124 -9.252 1.00 88.25 88 CYS A C 1
ATOM 674 O O . CYS A 1 88 ? 0.116 -2.608 -9.904 1.00 88.25 88 CYS A O 1
ATOM 676 N N . SER A 1 89 ? -2.036 -2.653 -9.280 1.00 83.44 89 SER A N 1
ATOM 677 C CA . SER A 1 89 ? -2.468 -1.545 -10.153 1.00 83.44 89 SER A CA 1
ATOM 678 C C . SER A 1 89 ? -2.979 -0.316 -9.410 1.00 83.44 89 SER A C 1
ATOM 680 O O . SER A 1 89 ? -3.048 0.767 -9.991 1.00 83.44 89 SER A O 1
ATOM 682 N N . LYS A 1 90 ? -3.373 -0.461 -8.144 1.00 89.19 90 LYS A N 1
ATOM 683 C CA . LYS A 1 90 ? -3.925 0.641 -7.351 1.00 89.19 90 LYS A CA 1
ATOM 684 C C . LYS A 1 90 ? -2.802 1.339 -6.594 1.00 89.19 90 LYS A C 1
ATOM 686 O O . LYS A 1 90 ? -2.200 0.691 -5.748 1.00 89.19 90 LYS A O 1
ATOM 691 N N . PRO A 1 91 ? -2.494 2.615 -6.875 1.00 89.81 91 PRO A N 1
ATOM 692 C CA . PRO A 1 91 ? -1.406 3.305 -6.195 1.00 89.81 91 PRO A CA 1
ATOM 693 C C . PRO A 1 91 ? -1.725 3.480 -4.711 1.00 89.81 91 PRO A C 1
ATOM 695 O O . PRO A 1 91 ? -2.863 3.784 -4.344 1.00 89.81 91 PRO A O 1
ATOM 698 N N . LEU A 1 92 ? -0.704 3.315 -3.877 1.00 93.12 92 LEU A N 1
ATOM 699 C CA . LEU A 1 92 ? -0.774 3.605 -2.453 1.00 93.12 92 LEU A CA 1
ATOM 700 C C . LEU A 1 92 ? -0.116 4.951 -2.143 1.00 93.12 92 LEU A C 1
ATOM 702 O O . LEU A 1 92 ? 0.709 5.466 -2.902 1.00 93.12 92 LEU A O 1
ATOM 706 N N . TYR A 1 93 ? -0.475 5.515 -0.997 1.00 93.62 93 TYR A N 1
ATOM 707 C CA . TYR A 1 93 ? -0.007 6.816 -0.535 1.00 93.62 93 TYR A CA 1
ATOM 708 C C . TYR A 1 93 ? 0.675 6.701 0.829 1.00 93.62 93 TYR A C 1
ATOM 710 O O . TYR A 1 93 ? 0.383 5.791 1.611 1.00 93.62 93 TYR A O 1
ATOM 718 N N . GLN A 1 94 ? 1.594 7.622 1.121 1.00 89.56 94 GLN A N 1
ATOM 719 C CA . GLN A 1 94 ? 2.254 7.682 2.425 1.00 89.56 94 GLN A CA 1
ATOM 720 C C . GLN A 1 94 ? 1.251 8.059 3.516 1.00 89.56 94 GLN A C 1
ATOM 722 O O . GLN A 1 94 ? 0.374 8.903 3.306 1.00 89.56 94 GLN A O 1
ATOM 727 N N . ARG A 1 95 ? 1.407 7.460 4.699 1.00 84.06 95 ARG A N 1
ATOM 728 C CA . ARG A 1 95 ? 0.660 7.886 5.886 1.00 84.06 95 ARG A CA 1
ATOM 729 C C . ARG A 1 95 ? 1.190 9.250 6.346 1.00 84.06 95 ARG A C 1
ATOM 731 O O . ARG A 1 95 ? 2.403 9.432 6.405 1.00 84.06 95 ARG A O 1
ATOM 738 N N . GLN A 1 96 ? 0.292 10.190 6.636 1.00 66.81 96 GLN A N 1
ATOM 739 C CA . GLN A 1 96 ? 0.623 11.472 7.276 1.00 66.81 96 GLN A CA 1
ATOM 740 C C . GLN A 1 96 ? 0.494 11.375 8.793 1.00 66.81 96 GLN A C 1
ATOM 742 O O . GLN A 1 96 ? -0.402 10.629 9.251 1.00 66.81 96 GLN A O 1
#

Radius of gyration: 23.02 Å; chains: 1; bounding box: 50×47×56 Å

InterPro domains:
  IPR045391 Protein of unknown function DUF6520 [PF20130] (4-82)

pLDDT: mean 78.35, std 12.69, range [48.03, 93.62]

Organism: NCBI:txid76832

Sequence (96 aa):
MRKFLKSAGLPIGVFALAIGSAFATNAMKNVDPNEREGYYLDENAPVVCMETNESCTIINTGTICTWTDENDPLEKEHTLFELEGTTCSKPLYQRQ

Secondary structure (DSSP, 8-state):
--HHHHHTHHHHHHHHHHHHHHHHHHHHTT--TTEEEEEEE-SSSTT-EEEEEEEEESS--SSB-EEE-TTSTT--EEE-EEEETTEEEEE-B---

Foldseek 3Di:
DPVCCVPPVVVVVVVVVVVVVVVVVVVVPPDDPFKAFWWFQDPVHRQATHTDPDIFGLDPPVAWDWDFDPPPPVRDITTTAHDDPRDRDRTTGHDD